Protein AF-A0A182F4M5-F1 (afdb_monomer_lite)

Secondary structure (DSSP, 8-state):
----------S----------------TTS-STT-HHHHHHHHHHHHHHHHHHHHHHHHH--HHHHHHHHHHHHHHHHHHHHHHHHHHHHHHHHHHHHHHHHHHHHHHHTTSTHHHHHHHHHHT-

Organism: Anopheles albimanus (NCBI:txid7167)

Structure (mmCIF, N/CA/C/O backbone):
data_AF-A0A182F4M5-F1
#
_entry.id   AF-A0A182F4M5-F1
#
loop_
_atom_site.group_PDB
_atom_site.id
_atom_site.type_symbol
_atom_site.label_atom_id
_atom_site.label_alt_id
_atom_site.label_comp_id
_atom_site.label_asym_id
_atom_site.label_entity_id
_atom_site.label_seq_id
_atom_site.pdbx_PDB_ins_code
_atom_site.Cartn_x
_atom_site.Cartn_y
_atom_site.Cartn_z
_atom_site.occupancy
_atom_site.B_iso_or_equiv
_atom_site.auth_seq_id
_atom_site.auth_comp_id
_atom_site.auth_asym_id
_atom_site.auth_atom_id
_atom_site.pdbx_PDB_model_num
ATOM 1 N N . MET A 1 1 ? -2.726 23.744 -29.928 1.00 33.44 1 MET A N 1
ATOM 2 C CA . MET A 1 1 ? -4.148 23.968 -29.596 1.00 33.44 1 MET A CA 1
ATOM 3 C C . MET A 1 1 ? -4.863 22.683 -30.015 1.00 33.44 1 MET A C 1
ATOM 5 O O . MET A 1 1 ? -4.826 22.396 -31.201 1.00 33.44 1 MET A O 1
ATOM 9 N N . ALA A 1 2 ? -5.072 21.703 -29.118 1.00 39.59 2 ALA A N 1
ATOM 10 C CA . ALA A 1 2 ? -6.192 21.607 -28.151 1.00 39.59 2 ALA A CA 1
ATOM 11 C C . ALA A 1 2 ? -7.531 21.522 -28.927 1.00 39.59 2 ALA A C 1
ATOM 13 O O . ALA A 1 2 ? -7.767 22.411 -29.731 1.00 39.59 2 ALA A O 1
ATOM 14 N N . GLU A 1 3 ? -8.398 20.503 -28.879 1.00 42.09 3 GLU A N 1
ATOM 15 C CA . GLU A 1 3 ? -8.759 19.429 -27.933 1.00 42.09 3 GLU A CA 1
ATOM 16 C C . GLU A 1 3 ? -9.467 18.293 -28.715 1.00 42.09 3 GLU A C 1
ATOM 18 O O . GLU A 1 3 ? -10.112 18.582 -29.718 1.00 42.09 3 GLU A O 1
ATOM 23 N N . ASN A 1 4 ? -9.438 17.035 -28.248 1.00 33.22 4 ASN A N 1
ATOM 24 C CA . ASN A 1 4 ? -10.680 16.338 -27.867 1.00 33.22 4 ASN A CA 1
ATOM 25 C C . ASN A 1 4 ? -10.383 15.056 -27.072 1.00 33.22 4 ASN A C 1
ATOM 27 O O . ASN A 1 4 ? -9.525 14.235 -27.395 1.00 33.22 4 ASN A O 1
ATOM 31 N N . GLN A 1 5 ? -11.134 14.927 -26.001 1.00 43.47 5 GLN A N 1
ATOM 32 C CA . GLN A 1 5 ? -10.996 14.073 -24.850 1.00 43.47 5 GLN A CA 1
ATOM 33 C C . GLN A 1 5 ? -12.041 12.966 -24.996 1.00 43.47 5 GLN A C 1
ATOM 35 O O . GLN A 1 5 ? -13.188 13.187 -24.636 1.00 43.47 5 GLN A O 1
ATOM 40 N N . SER A 1 6 ? -11.702 11.808 -25.586 1.00 37.28 6 SER A N 1
ATOM 41 C CA . SER A 1 6 ? -12.656 10.672 -25.676 1.00 37.28 6 SER A CA 1
ATOM 42 C C . SER A 1 6 ? -12.103 9.274 -26.014 1.00 37.28 6 SER A C 1
ATOM 44 O O . SER A 1 6 ? -12.896 8.355 -26.165 1.00 37.28 6 SER A O 1
ATOM 46 N N . ALA A 1 7 ? -10.788 9.028 -26.090 1.00 34.75 7 ALA A N 1
ATOM 47 C C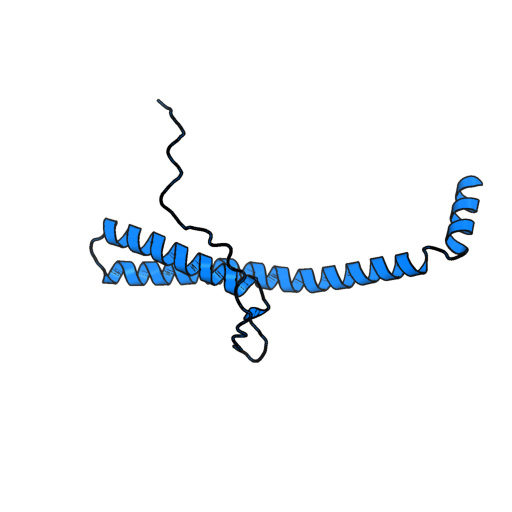A . ALA A 1 7 ? -10.275 7.691 -26.466 1.00 34.75 7 ALA A CA 1
ATOM 48 C C . ALA A 1 7 ? -9.437 6.981 -25.384 1.00 34.75 7 ALA A C 1
ATOM 50 O O . ALA A 1 7 ? -8.747 6.004 -25.665 1.00 34.75 7 ALA A O 1
ATOM 51 N N . THR A 1 8 ? -9.523 7.425 -24.129 1.00 36.06 8 THR A N 1
ATOM 52 C CA . THR A 1 8 ? -8.914 6.750 -22.968 1.00 36.06 8 THR A CA 1
ATOM 53 C C . THR A 1 8 ? -9.880 5.712 -22.388 1.00 36.06 8 THR A C 1
ATOM 55 O O . THR A 1 8 ? -10.255 5.812 -21.229 1.00 36.06 8 THR A O 1
ATOM 58 N N . ASN A 1 9 ? -10.346 4.746 -23.189 1.00 41.38 9 ASN A N 1
ATOM 59 C CA . ASN A 1 9 ? -10.872 3.463 -22.693 1.00 41.38 9 ASN A CA 1
ATOM 60 C C . ASN A 1 9 ? -11.201 2.506 -23.854 1.00 41.38 9 ASN A C 1
ATOM 62 O O . ASN A 1 9 ? -12.194 2.714 -24.545 1.00 41.38 9 ASN A O 1
ATOM 66 N N . ARG A 1 10 ? -10.388 1.458 -24.044 1.00 39.31 10 ARG A N 1
ATOM 67 C CA . ARG A 1 10 ? -10.811 0.051 -24.228 1.00 39.31 10 ARG A CA 1
ATOM 68 C C . ARG A 1 10 ? -9.744 -0.763 -24.956 1.00 39.31 10 ARG A C 1
ATOM 70 O O . ARG A 1 10 ? -9.643 -0.711 -26.174 1.00 39.31 10 ARG A O 1
ATOM 77 N N . GLN A 1 11 ? -9.028 -1.555 -24.166 1.00 40.50 11 GLN A N 1
ATOM 78 C CA . GLN A 1 11 ? -8.596 -2.942 -24.402 1.00 40.50 11 GLN A CA 1
ATOM 79 C C . GLN A 1 11 ? -7.586 -3.235 -23.279 1.00 40.50 11 GLN A C 1
ATOM 81 O O . GLN A 1 11 ? -6.453 -2.783 -23.341 1.00 40.50 11 GLN A O 1
ATOM 86 N N . GLY A 1 12 ? -7.900 -3.887 -22.166 1.00 37.00 12 GLY A N 1
ATOM 87 C CA . GLY A 1 12 ? -9.091 -4.598 -21.722 1.00 37.00 12 GLY A CA 1
ATOM 88 C C . GLY A 1 12 ? -8.613 -5.576 -20.645 1.00 37.00 12 GLY A C 1
ATOM 89 O O . GLY A 1 12 ? -7.870 -6.497 -20.961 1.00 37.00 12 GLY A O 1
ATOM 90 N N . PHE A 1 13 ? -8.983 -5.349 -19.384 1.00 43.97 13 PHE A N 1
ATOM 91 C CA . PHE A 1 13 ? -8.969 -6.389 -18.356 1.00 43.97 13 PHE A CA 1
ATOM 92 C C . PHE A 1 13 ? -10.422 -6.570 -17.932 1.00 43.97 13 PHE A C 1
ATOM 94 O O . PHE A 1 13 ? -11.016 -5.688 -17.314 1.00 43.97 13 PHE A O 1
ATOM 101 N N . GLU A 1 14 ? -11.006 -7.664 -18.400 1.00 31.98 14 GLU A N 1
ATOM 102 C CA . GLU A 1 14 ? -12.344 -8.116 -18.053 1.00 31.98 14 GLU A CA 1
ATOM 103 C C . GLU A 1 14 ? -12.370 -8.429 -16.550 1.00 31.98 14 GLU A C 1
ATOM 105 O O . GLU A 1 14 ? -11.557 -9.209 -16.055 1.00 31.98 14 GLU A O 1
ATOM 110 N N . VAL A 1 15 ? -13.247 -7.754 -15.803 1.00 39.94 15 VAL A N 1
ATOM 111 C CA . VAL A 1 15 ? -13.503 -8.064 -14.392 1.00 39.94 15 VAL A CA 1
ATOM 112 C C . VAL A 1 15 ? -14.582 -9.138 -14.376 1.00 39.94 15 VAL A C 1
ATOM 114 O O . VAL A 1 15 ? -15.772 -8.834 -14.383 1.00 39.94 15 VAL A O 1
ATOM 117 N N . ASP A 1 16 ? -14.141 -10.389 -14.411 1.00 28.30 16 ASP A N 1
ATOM 118 C CA . ASP A 1 16 ? -14.981 -11.554 -14.159 1.00 28.30 16 ASP A CA 1
ATOM 119 C C . ASP A 1 16 ? -15.341 -11.599 -12.661 1.00 28.30 16 ASP A C 1
ATOM 121 O O . ASP A 1 16 ? -14.464 -11.641 -11.791 1.00 28.30 16 ASP A O 1
ATOM 125 N N . ILE A 1 17 ? -16.639 -11.502 -12.357 1.00 38.94 17 ILE A N 1
ATOM 126 C CA . ILE A 1 17 ? -17.203 -11.639 -11.006 1.00 38.94 17 ILE A CA 1
ATOM 127 C C . ILE A 1 17 ? -17.533 -13.124 -10.812 1.00 38.94 17 ILE A C 1
ATOM 129 O O . ILE A 1 17 ? -18.695 -13.518 -10.776 1.00 38.94 17 ILE A O 1
ATOM 133 N N . ASP A 1 18 ? -16.496 -13.951 -10.704 1.00 33.59 18 ASP A N 1
ATOM 134 C CA . ASP A 1 18 ? -16.601 -15.287 -10.118 1.00 33.59 18 ASP A CA 1
ATOM 135 C C . ASP A 1 18 ? -16.198 -15.181 -8.634 1.00 33.59 18 ASP A C 1
ATOM 137 O O . ASP A 1 18 ? -15.119 -14.649 -8.330 1.00 33.59 18 ASP A O 1
ATOM 141 N N . PRO A 1 19 ? -17.054 -15.587 -7.672 1.00 41.59 19 PRO A N 1
ATOM 142 C CA . PRO A 1 19 ? -16.680 -15.608 -6.266 1.00 41.59 19 PRO A CA 1
ATOM 143 C C . PRO A 1 19 ? -15.542 -16.629 -6.100 1.00 41.59 19 PRO A C 1
ATOM 145 O O . PRO A 1 19 ? -15.756 -17.827 -6.266 1.00 41.59 19 PRO A O 1
ATOM 148 N N . PRO A 1 20 ? -14.315 -16.188 -5.784 1.00 55.91 20 PRO A N 1
ATOM 149 C CA . PRO A 1 20 ? -13.157 -17.061 -5.801 1.00 55.91 20 PRO A CA 1
ATOM 150 C C . PRO A 1 20 ? -13.280 -18.076 -4.654 1.00 55.91 20 PRO A C 1
ATOM 152 O O . PRO A 1 20 ? -13.473 -17.665 -3.508 1.00 55.91 20 PRO A O 1
ATOM 155 N N . PRO A 1 21 ? -13.148 -19.384 -4.925 1.00 46.62 21 PRO A N 1
ATOM 156 C CA . PRO A 1 21 ? -13.213 -20.417 -3.903 1.00 46.62 21 PRO A CA 1
ATOM 157 C C . PRO A 1 21 ? -12.066 -20.252 -2.902 1.00 46.62 21 PRO A C 1
ATOM 159 O O . PRO A 1 21 ? -10.909 -20.071 -3.295 1.00 46.62 21 PRO A O 1
ATOM 162 N N . ASP A 1 22 ? -12.391 -20.353 -1.612 1.00 51.25 22 ASP A N 1
ATOM 163 C CA . ASP A 1 22 ? -11.464 -20.290 -0.481 1.00 51.25 22 ASP A CA 1
ATOM 164 C C . ASP A 1 22 ? -10.399 -21.397 -0.574 1.00 51.25 22 ASP A C 1
ATOM 166 O O . ASP A 1 22 ? -10.541 -22.509 -0.064 1.00 51.25 22 ASP A O 1
ATOM 170 N N . ARG A 1 23 ? -9.301 -21.105 -1.271 1.00 50.28 23 ARG A N 1
ATOM 171 C CA . ARG A 1 23 ? -8.089 -21.926 -1.285 1.00 50.28 23 ARG A CA 1
ATOM 172 C C . ARG A 1 23 ? -7.086 -21.261 -0.348 1.00 50.28 23 ARG A C 1
ATOM 174 O O . ARG A 1 23 ? -6.371 -20.333 -0.728 1.00 50.28 23 ARG A O 1
ATOM 181 N N . SER A 1 24 ? -7.071 -21.726 0.895 1.00 46.12 24 SER A N 1
ATOM 182 C CA . SER A 1 24 ? -6.113 -21.344 1.930 1.00 46.12 24 SER A CA 1
ATOM 183 C C . SER A 1 24 ? -4.691 -21.734 1.515 1.00 46.12 24 SER A C 1
ATOM 185 O O . SER A 1 24 ? -4.253 -22.876 1.645 1.00 46.12 24 SER A O 1
ATOM 187 N N . PHE A 1 25 ? -3.939 -20.770 0.986 1.00 51.56 25 PHE A N 1
ATOM 188 C CA . PHE A 1 25 ? -2.496 -20.908 0.825 1.00 51.56 25 PHE A CA 1
ATOM 189 C C . PHE A 1 25 ? -1.820 -20.589 2.163 1.00 51.56 25 PHE A C 1
ATOM 191 O O . PHE A 1 25 ? -1.606 -19.428 2.523 1.00 51.56 25 PHE A O 1
ATOM 198 N N . MET A 1 26 ? -1.487 -21.646 2.906 1.00 44.34 26 MET A N 1
ATOM 199 C CA . MET A 1 26 ? -0.712 -21.571 4.143 1.00 44.34 26 MET A CA 1
ATOM 200 C C . MET A 1 26 ? 0.750 -21.238 3.820 1.00 44.34 26 MET A C 1
ATOM 202 O O . MET A 1 26 ? 1.576 -22.122 3.611 1.00 44.34 26 MET A O 1
ATOM 206 N N . LEU A 1 27 ? 1.087 -19.952 3.786 1.00 51.00 27 LEU A N 1
ATOM 207 C CA . LEU A 1 27 ? 2.470 -19.483 3.739 1.00 51.00 27 LEU A CA 1
ATOM 208 C C . LEU A 1 27 ? 2.758 -18.768 5.065 1.00 51.00 27 LEU A C 1
ATOM 210 O O . LEU A 1 27 ? 2.023 -17.869 5.444 1.00 51.00 27 LEU A O 1
ATOM 214 N N . PHE A 1 28 ? 3.792 -19.186 5.800 1.00 51.19 28 PHE A N 1
ATOM 215 C CA . PHE A 1 28 ? 4.161 -18.644 7.125 1.00 51.19 28 PHE A CA 1
ATOM 216 C C . PHE A 1 28 ? 3.212 -18.931 8.307 1.00 51.19 28 PHE A C 1
ATOM 218 O O . PHE A 1 28 ? 3.085 -18.100 9.206 1.00 51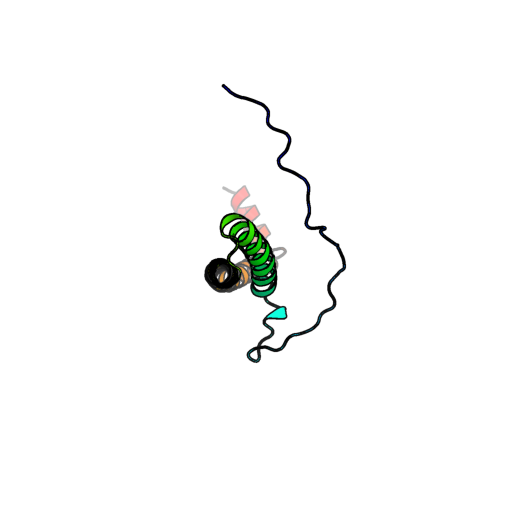.19 28 PHE A O 1
ATOM 225 N N . GLY A 1 29 ? 2.562 -20.102 8.365 1.00 56.12 29 GLY A N 1
ATOM 226 C CA . GLY A 1 29 ? 1.837 -20.552 9.575 1.00 56.12 29 GLY A CA 1
ATOM 227 C C . GLY A 1 29 ? 0.698 -19.629 10.047 1.00 56.12 29 GLY A C 1
ATOM 228 O O . GLY A 1 29 ? 0.168 -19.794 11.142 1.00 56.12 29 GLY A O 1
ATOM 229 N N . ARG A 1 30 ? 0.328 -18.644 9.227 1.00 55.72 30 ARG A N 1
ATOM 230 C CA . ARG A 1 30 ? -0.756 -17.685 9.404 1.00 55.72 30 ARG A CA 1
ATOM 231 C C . ARG A 1 30 ? -1.268 -17.405 8.000 1.00 55.72 30 ARG A C 1
ATOM 233 O O . ARG A 1 30 ? -0.481 -16.978 7.163 1.00 55.72 30 ARG A O 1
ATOM 240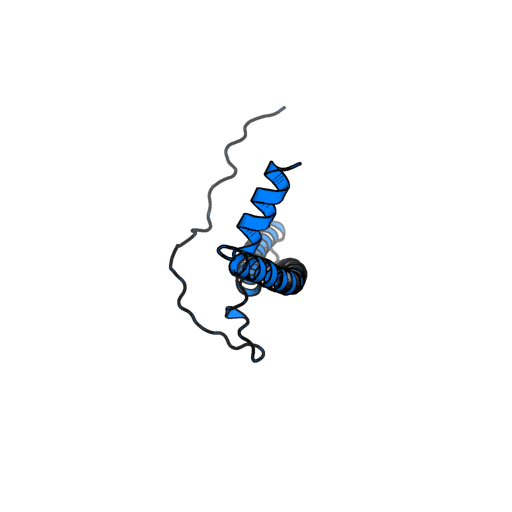 N N . ASP A 1 31 ? -2.540 -17.690 7.739 1.00 53.44 31 ASP A N 1
ATOM 241 C CA . ASP A 1 31 ? -3.146 -17.498 6.420 1.00 53.44 31 ASP A CA 1
ATOM 242 C C . ASP A 1 31 ? -2.866 -16.084 5.900 1.00 53.44 31 ASP A C 1
ATOM 244 O O . ASP A 1 31 ? -3.404 -15.099 6.398 1.00 53.44 31 ASP A O 1
ATOM 248 N N . VAL A 1 32 ? -2.012 -15.973 4.884 1.00 56.53 32 VAL A N 1
ATOM 249 C CA . VAL A 1 32 ? -1.813 -14.712 4.153 1.00 56.53 32 VAL A CA 1
ATOM 250 C C . VAL A 1 32 ? -2.962 -14.502 3.158 1.00 56.53 32 VAL A C 1
ATOM 252 O O . VAL A 1 32 ? -3.182 -13.390 2.687 1.00 56.53 32 VAL A O 1
ATOM 255 N N . SER A 1 33 ? -3.737 -15.561 2.899 1.00 54.38 33 SER A N 1
ATOM 256 C CA . SER A 1 33 ? -4.969 -15.566 2.108 1.00 54.38 33 SER A CA 1
ATOM 257 C C . SER A 1 33 ? -6.120 -14.793 2.775 1.00 54.38 33 SER A C 1
ATOM 259 O O . SER A 1 33 ? -6.885 -14.134 2.077 1.00 54.38 33 SER A O 1
ATOM 261 N N . THR A 1 34 ? -6.201 -14.776 4.114 1.00 58.72 34 THR A N 1
ATOM 262 C CA . THR A 1 34 ? -7.199 -13.981 4.866 1.00 58.72 34 THR A CA 1
ATOM 263 C C . THR A 1 34 ? -6.850 -12.493 4.940 1.00 58.72 34 THR A C 1
ATOM 265 O O . THR A 1 34 ? -7.652 -11.687 5.410 1.00 58.72 34 THR A O 1
ATOM 268 N N . ILE A 1 35 ? -5.664 -12.097 4.470 1.00 65.56 35 ILE A N 1
ATOM 269 C CA . ILE A 1 35 ? -5.210 -10.707 4.429 1.00 65.56 35 ILE A CA 1
ATOM 270 C C . ILE A 1 35 ? -5.455 -10.158 3.012 1.00 65.56 35 ILE A C 1
ATOM 272 O O . ILE A 1 35 ? -4.623 -10.381 2.129 1.00 65.56 35 ILE A O 1
ATOM 276 N N . PRO A 1 36 ? -6.556 -9.406 2.762 1.00 67.81 36 PRO A N 1
ATOM 277 C CA . PRO A 1 36 ? -6.905 -8.881 1.431 1.00 67.81 36 PRO A CA 1
ATOM 278 C C . PRO A 1 36 ? -5.784 -8.098 0.727 1.00 67.81 36 PRO A C 1
ATOM 280 O O . PRO A 1 36 ? -5.762 -7.997 -0.498 1.00 67.81 36 PRO A O 1
ATOM 283 N N . CYS A 1 37 ? -4.806 -7.580 1.472 1.00 73.81 37 CYS A N 1
ATOM 284 C CA . CYS A 1 37 ? -3.709 -6.812 0.898 1.00 73.81 37 CYS A CA 1
ATOM 285 C C . CYS A 1 37 ? -2.672 -7.615 0.126 1.00 73.81 37 CYS A C 1
ATOM 287 O O . CYS A 1 37 ? -2.107 -7.065 -0.815 1.00 73.81 37 CYS A O 1
ATOM 289 N N . PHE A 1 38 ? -2.412 -8.881 0.459 1.00 78.81 38 PHE A N 1
ATOM 290 C CA . PHE A 1 38 ? -1.451 -9.666 -0.324 1.00 78.81 38 PHE A CA 1
ATOM 291 C C . PHE A 1 38 ? -2.004 -9.953 -1.721 1.00 78.81 38 PHE A C 1
ATOM 293 O O . PHE A 1 38 ? -1.337 -9.727 -2.729 1.00 78.81 38 PHE A O 1
ATOM 300 N N . ARG A 1 39 ? -3.272 -10.374 -1.766 1.00 79.94 39 ARG A N 1
ATOM 301 C CA . ARG A 1 39 ? -3.965 -10.755 -2.994 1.00 79.94 39 ARG A CA 1
ATOM 302 C C . ARG A 1 39 ? -4.096 -9.585 -3.964 1.00 79.94 39 ARG A C 1
ATOM 304 O O . ARG A 1 39 ? -3.722 -9.717 -5.126 1.00 79.94 39 ARG A O 1
ATOM 311 N N . ASN A 1 40 ? -4.555 -8.434 -3.477 1.00 81.88 40 ASN A N 1
ATOM 312 C CA . ASN A 1 40 ? -4.705 -7.251 -4.319 1.00 81.88 40 ASN A CA 1
ATOM 313 C C . ASN A 1 40 ? -3.341 -6.748 -4.813 1.00 81.88 40 ASN A C 1
ATOM 315 O O . ASN A 1 40 ? -3.186 -6.508 -6.006 1.00 81.88 40 ASN A O 1
ATOM 319 N N . SER A 1 41 ? -2.326 -6.677 -3.940 1.00 81.62 41 SER A N 1
ATOM 320 C CA . SER A 1 41 ? -0.973 -6.245 -4.338 1.00 81.62 41 SER A CA 1
ATOM 321 C C . SER A 1 41 ? -0.370 -7.136 -5.418 1.00 81.62 41 SER A C 1
ATOM 323 O O . SER A 1 41 ? 0.257 -6.632 -6.342 1.00 81.62 41 SER A O 1
ATOM 325 N N . PHE A 1 42 ? -0.558 -8.453 -5.313 1.00 84.88 42 PHE A N 1
ATOM 326 C CA . PHE A 1 42 ? -0.006 -9.415 -6.260 1.00 84.88 42 PHE A CA 1
ATOM 327 C C . PHE A 1 42 ? -0.708 -9.349 -7.622 1.00 84.88 42 PHE A C 1
ATOM 329 O O . PHE A 1 42 ? -0.040 -9.347 -8.654 1.00 84.88 42 PHE A O 1
ATOM 336 N N . LEU A 1 43 ? -2.040 -9.213 -7.639 1.00 87.06 43 LEU A N 1
ATOM 337 C CA . LEU A 1 43 ? -2.818 -9.037 -8.873 1.00 87.06 43 LEU A CA 1
ATOM 338 C C . LEU A 1 43 ? -2.459 -7.728 -9.592 1.00 87.06 43 LEU A C 1
ATOM 340 O O . LEU A 1 43 ? -2.209 -7.726 -10.802 1.00 87.06 43 LEU A O 1
ATOM 344 N N . TYR A 1 44 ? -2.357 -6.622 -8.848 1.00 87.19 44 TYR A N 1
ATOM 345 C CA . TYR A 1 44 ? -1.872 -5.354 -9.397 1.00 87.19 44 TYR A CA 1
ATOM 346 C C . TYR A 1 44 ? -0.410 -5.456 -9.834 1.00 87.19 44 TYR A C 1
ATOM 348 O O . TYR A 1 44 ? -0.054 -4.962 -10.896 1.00 87.19 44 TYR A O 1
ATOM 356 N N . GLY A 1 45 ? 0.429 -6.162 -9.079 1.00 89.69 45 GLY A N 1
ATOM 357 C CA . GLY A 1 45 ? 1.818 -6.421 -9.438 1.00 89.69 45 GLY A CA 1
ATOM 358 C C . GLY A 1 45 ? 1.950 -7.131 -10.783 1.00 89.69 45 GLY A C 1
ATOM 359 O O . GLY A 1 45 ? 2.695 -6.658 -11.639 1.00 89.69 45 GLY A O 1
ATOM 360 N N . ILE A 1 46 ? 1.234 -8.243 -10.996 1.00 89.38 46 ILE A N 1
ATOM 361 C CA . ILE A 1 46 ? 1.306 -9.018 -12.247 1.00 89.38 46 ILE A CA 1
ATOM 362 C C . ILE A 1 46 ? 0.778 -8.195 -13.422 1.00 89.38 46 ILE A C 1
ATOM 364 O O . ILE A 1 46 ? 1.445 -8.111 -14.451 1.00 89.38 46 ILE A O 1
ATOM 368 N N . SER A 1 47 ? -0.390 -7.567 -13.275 1.00 92.75 47 SER A N 1
ATOM 369 C CA . SER A 1 47 ? -0.984 -6.751 -14.344 1.00 92.75 47 SER A CA 1
ATOM 370 C C . SER A 1 47 ? -0.082 -5.577 -14.737 1.00 92.75 47 SER A C 1
ATOM 372 O O . SER A 1 47 ? 0.144 -5.346 -15.926 1.00 92.75 47 SER A O 1
ATOM 374 N N . PHE A 1 48 ? 0.519 -4.894 -13.759 1.00 90.69 48 PHE A N 1
ATOM 375 C CA . PHE A 1 48 ? 1.470 -3.811 -14.008 1.00 90.69 48 PHE A CA 1
ATOM 376 C C . PHE A 1 48 ? 2.788 -4.324 -14.603 1.00 90.69 48 PHE A C 1
ATOM 378 O O . PHE A 1 48 ? 3.309 -3.728 -15.541 1.00 90.69 48 PHE A O 1
ATOM 385 N N . GLY A 1 49 ? 3.307 -5.451 -14.107 1.00 89.06 49 GLY A N 1
ATOM 386 C CA . GLY A 1 49 ? 4.536 -6.074 -14.603 1.00 89.06 49 GLY A CA 1
ATOM 387 C C . GLY A 1 49 ? 4.414 -6.541 -16.054 1.00 89.06 49 GLY A C 1
ATOM 388 O O . GLY A 1 49 ? 5.319 -6.298 -16.853 1.00 89.06 49 GLY A O 1
ATOM 389 N N . ILE A 1 50 ? 3.275 -7.138 -16.424 1.00 90.69 50 ILE A N 1
ATOM 390 C CA . ILE A 1 50 ? 2.963 -7.498 -17.813 1.00 90.69 50 ILE A CA 1
ATOM 391 C C . ILE A 1 50 ? 2.799 -6.225 -18.650 1.00 90.69 50 ILE A C 1
ATOM 393 O O . ILE A 1 50 ? 3.472 -6.087 -19.668 1.00 90.69 50 ILE A O 1
ATOM 397 N N . GLY A 1 51 ? 1.984 -5.259 -18.212 1.00 92.88 51 GLY A N 1
ATOM 398 C CA . GLY A 1 51 ? 1.760 -4.013 -18.952 1.00 92.88 51 GLY A CA 1
ATOM 399 C C . GLY A 1 51 ? 3.054 -3.248 -19.250 1.00 92.88 51 GLY A C 1
ATOM 400 O O . GLY A 1 51 ? 3.340 -2.928 -20.406 1.00 92.88 51 GLY A O 1
ATOM 401 N N . VAL A 1 52 ? 3.884 -3.007 -18.230 1.00 88.81 52 VAL A N 1
ATOM 402 C CA . VAL A 1 52 ? 5.160 -2.291 -18.390 1.00 88.81 52 VAL A CA 1
ATOM 403 C C . VAL A 1 52 ? 6.201 -3.145 -19.116 1.00 88.81 52 VAL A C 1
ATOM 405 O O . VAL A 1 52 ? 6.940 -2.616 -19.946 1.00 88.81 52 VAL A O 1
ATOM 408 N N . GLY A 1 53 ? 6.244 -4.457 -18.870 1.00 87.25 53 GLY A N 1
ATOM 409 C CA . GLY A 1 53 ? 7.140 -5.385 -19.564 1.00 87.25 53 GLY A CA 1
ATOM 410 C C . GLY A 1 53 ? 6.895 -5.421 -21.076 1.00 87.25 53 GLY A C 1
ATOM 411 O O . GLY A 1 53 ? 7.845 -5.283 -21.853 1.00 87.25 53 GLY A O 1
ATOM 412 N N . PHE A 1 54 ? 5.631 -5.510 -21.501 1.00 88.88 54 PHE A N 1
ATOM 413 C CA . PHE A 1 54 ? 5.242 -5.452 -22.916 1.00 88.88 54 PHE A CA 1
ATOM 414 C C . PHE A 1 54 ? 5.561 -4.092 -23.544 1.00 88.88 54 PHE A C 1
ATOM 416 O O . PHE A 1 54 ? 6.109 -4.029 -24.646 1.00 88.88 54 PHE A O 1
ATOM 423 N N . LEU A 1 55 ? 5.289 -2.998 -22.831 1.00 87.25 55 LEU A N 1
ATOM 424 C CA . LEU A 1 55 ? 5.576 -1.647 -23.318 1.00 87.25 55 LEU A CA 1
ATOM 425 C C . LEU A 1 55 ? 7.091 -1.415 -23.476 1.00 87.25 55 LEU A C 1
ATOM 427 O O . LEU A 1 55 ? 7.538 -0.848 -24.476 1.00 87.25 55 LEU A O 1
ATOM 431 N N . ALA A 1 56 ? 7.895 -1.922 -22.538 1.00 81.50 56 ALA A N 1
ATOM 432 C CA . ALA A 1 56 ? 9.352 -1.907 -22.625 1.00 81.50 56 ALA A CA 1
ATOM 433 C C . ALA A 1 56 ? 9.868 -2.781 -23.778 1.00 81.50 56 ALA A C 1
ATOM 435 O O . ALA A 1 56 ? 10.768 -2.353 -24.502 1.00 81.50 56 ALA A O 1
ATOM 436 N N . PHE A 1 57 ? 9.280 -3.964 -23.991 1.00 82.31 57 PHE A N 1
ATOM 437 C CA . PHE A 1 57 ? 9.640 -4.869 -25.086 1.00 82.31 57 PHE A CA 1
ATOM 438 C C . PHE A 1 57 ? 9.438 -4.215 -26.458 1.00 82.31 57 PHE A C 1
ATOM 440 O O . PHE A 1 57 ? 10.359 -4.229 -27.273 1.00 82.31 57 PHE A O 1
ATOM 447 N N . LEU A 1 58 ? 8.294 -3.554 -26.673 1.00 86.88 58 LEU A N 1
ATOM 448 C CA . LEU A 1 58 ? 7.999 -2.826 -27.914 1.00 86.88 58 LEU A CA 1
ATOM 449 C C . LEU A 1 58 ? 8.958 -1.652 -28.159 1.00 86.88 58 LEU A C 1
ATOM 451 O O . LEU A 1 58 ? 9.299 -1.358 -29.301 1.00 86.88 58 LEU A O 1
ATOM 455 N N . LYS A 1 59 ? 9.410 -0.978 -27.095 1.00 81.94 59 LYS A N 1
ATOM 456 C CA . LYS A 1 59 ? 10.344 0.154 -27.200 1.00 81.94 59 LYS A CA 1
ATOM 457 C C . LYS A 1 59 ? 11.788 -0.269 -27.481 1.00 81.94 59 LYS A C 1
ATOM 459 O O . LYS A 1 59 ? 12.506 0.481 -28.133 1.00 81.94 59 LYS A O 1
ATOM 464 N N . THR A 1 60 ? 12.240 -1.404 -26.944 1.00 78.69 60 THR A N 1
ATOM 465 C CA . THR A 1 60 ? 13.672 -1.765 -26.918 1.00 78.69 60 THR A CA 1
ATOM 466 C C . THR A 1 60 ? 14.036 -2.987 -27.768 1.00 78.69 60 THR A C 1
ATOM 468 O O . THR A 1 60 ? 15.222 -3.222 -27.991 1.00 78.69 60 THR A O 1
ATOM 471 N N . SER A 1 61 ? 13.059 -3.775 -28.239 1.00 80.12 61 SER A N 1
ATOM 472 C CA . SER A 1 61 ? 13.233 -5.034 -28.999 1.00 80.12 61 SER A CA 1
ATOM 473 C C . SER A 1 61 ? 14.190 -6.059 -28.361 1.00 80.12 61 SER A C 1
ATOM 475 O O . SER A 1 61 ? 14.585 -7.035 -28.997 1.00 80.12 61 SER A O 1
ATOM 477 N N . ARG A 1 62 ? 14.581 -5.860 -27.095 1.00 81.94 62 ARG A N 1
ATOM 478 C CA . ARG A 1 62 ? 15.520 -6.699 -26.342 1.00 81.94 62 ARG A CA 1
ATOM 479 C C . ARG A 1 62 ? 14.776 -7.424 -25.215 1.00 81.94 62 ARG A C 1
ATOM 481 O O . ARG A 1 62 ? 14.502 -6.804 -24.184 1.00 81.94 62 ARG A O 1
ATOM 488 N N . PRO A 1 63 ? 14.482 -8.731 -25.361 1.00 79.69 63 PRO A N 1
ATOM 489 C CA . PRO A 1 63 ? 13.695 -9.476 -24.376 1.00 79.69 63 PRO A CA 1
ATOM 490 C C . PRO A 1 63 ? 14.380 -9.571 -23.008 1.00 79.69 63 PRO A C 1
ATOM 492 O O . PRO A 1 63 ? 13.709 -9.470 -21.989 1.00 79.69 63 PRO A O 1
ATOM 495 N N . GLN A 1 64 ? 15.715 -9.674 -22.961 1.00 82.50 64 GLN A N 1
ATOM 496 C CA . GLN A 1 64 ? 16.444 -9.748 -21.687 1.00 82.50 64 GLN A CA 1
ATOM 497 C C . GLN A 1 64 ? 16.260 -8.488 -20.832 1.00 82.50 64 GLN A C 1
ATOM 499 O O . GLN A 1 64 ? 16.046 -8.586 -19.628 1.00 82.50 64 GLN A O 1
ATOM 504 N N . LEU A 1 65 ? 16.284 -7.305 -21.454 1.00 81.12 65 LEU A N 1
ATOM 505 C CA . LEU A 1 65 ? 16.075 -6.046 -20.744 1.00 81.12 65 LEU A CA 1
ATOM 506 C C . LEU A 1 65 ? 14.631 -5.948 -20.223 1.00 81.12 65 LEU A C 1
ATOM 508 O O . LEU A 1 65 ? 14.420 -5.590 -19.069 1.00 81.12 65 LEU A O 1
ATOM 512 N N . SER A 1 66 ? 13.647 -6.322 -21.049 1.00 80.06 66 SER A N 1
ATOM 513 C CA . SER A 1 66 ? 12.224 -6.304 -20.681 1.00 80.06 66 SER A CA 1
ATOM 514 C C . SER A 1 66 ? 11.930 -7.165 -19.444 1.00 80.06 66 SER A C 1
ATOM 516 O O . SER A 1 66 ? 11.247 -6.689 -18.540 1.00 80.06 66 SER A O 1
ATOM 518 N N . THR A 1 67 ? 12.513 -8.364 -19.324 1.00 85.56 67 THR A N 1
ATOM 519 C CA . THR A 1 67 ? 12.307 -9.232 -18.149 1.00 85.56 67 THR A CA 1
ATOM 520 C C . THR A 1 67 ? 12.825 -8.604 -16.857 1.00 85.56 67 THR A C 1
ATOM 522 O O . THR A 1 67 ? 12.137 -8.653 -15.837 1.00 85.56 67 THR A O 1
ATOM 525 N N . HIS A 1 68 ? 14.004 -7.974 -16.882 1.00 89.19 68 HIS A N 1
ATOM 526 C CA . HIS A 1 68 ? 14.547 -7.292 -15.702 1.00 89.19 68 HIS A CA 1
ATOM 527 C C . HIS A 1 68 ? 13.675 -6.105 -15.274 1.00 89.19 68 HIS A C 1
ATOM 529 O O . HIS A 1 68 ? 13.439 -5.911 -14.081 1.00 89.19 68 HIS A O 1
ATOM 535 N N . ILE A 1 69 ? 13.144 -5.346 -16.236 1.00 85.94 69 ILE A N 1
ATOM 536 C CA . ILE A 1 69 ? 12.254 -4.210 -15.966 1.00 85.94 69 ILE A CA 1
ATOM 537 C C . ILE A 1 69 ? 10.880 -4.701 -15.474 1.00 85.94 69 ILE A C 1
ATOM 539 O O . ILE A 1 69 ? 10.319 -4.140 -14.532 1.00 85.94 69 ILE A O 1
ATOM 543 N N . GLY A 1 70 ? 10.352 -5.778 -16.059 1.00 87.19 70 GLY A N 1
ATOM 544 C CA . GLY A 1 70 ? 9.104 -6.421 -15.642 1.00 87.19 70 GLY A CA 1
ATOM 545 C C . GLY A 1 70 ? 9.180 -6.948 -14.208 1.00 87.19 70 GLY A C 1
ATOM 546 O O . GLY A 1 70 ? 8.308 -6.652 -13.395 1.00 87.19 70 GLY A O 1
ATOM 547 N N . PHE A 1 71 ? 10.268 -7.635 -13.846 1.00 89.50 71 PHE A N 1
ATOM 548 C CA . PHE A 1 71 ? 10.505 -8.054 -12.460 1.00 89.50 71 PHE A CA 1
ATOM 549 C C . PHE A 1 71 ? 10.684 -6.865 -11.514 1.00 89.50 71 PHE A C 1
ATOM 551 O O . PHE A 1 71 ? 10.140 -6.875 -10.411 1.00 89.50 71 PHE A O 1
ATOM 558 N N . GLY A 1 72 ? 11.413 -5.829 -11.939 1.00 93.38 72 GLY A N 1
ATOM 559 C CA . GLY A 1 72 ? 11.608 -4.618 -11.143 1.00 93.38 72 GLY A CA 1
ATOM 560 C C . GLY A 1 72 ? 10.291 -3.906 -10.832 1.00 93.38 72 GLY A C 1
ATOM 561 O O . GLY A 1 72 ? 10.036 -3.556 -9.682 1.00 93.38 72 GLY A O 1
ATOM 562 N N . THR A 1 73 ? 9.424 -3.749 -11.832 1.00 90.25 73 THR A N 1
ATOM 563 C CA . THR A 1 73 ? 8.101 -3.121 -11.668 1.00 90.25 73 THR A CA 1
ATOM 564 C C . THR A 1 73 ? 7.144 -3.985 -10.857 1.00 90.25 73 THR A C 1
ATOM 566 O O . THR A 1 73 ? 6.477 -3.467 -9.966 1.00 90.25 73 THR A O 1
ATOM 569 N N . PHE A 1 74 ? 7.134 -5.300 -11.079 1.00 89.44 74 PHE A N 1
ATOM 570 C CA . PHE A 1 74 ? 6.375 -6.245 -10.261 1.00 89.44 74 PHE A CA 1
ATOM 571 C C . PHE A 1 74 ? 6.760 -6.151 -8.773 1.00 89.44 74 PHE A C 1
ATOM 573 O O . PHE A 1 74 ? 5.889 -6.016 -7.907 1.00 89.44 74 PHE A O 1
ATOM 580 N N . MET A 1 75 ? 8.064 -6.173 -8.475 1.00 91.12 75 MET A N 1
ATOM 581 C CA . MET A 1 75 ? 8.576 -6.059 -7.108 1.00 91.12 75 MET A CA 1
ATOM 582 C C . MET A 1 75 ? 8.239 -4.693 -6.507 1.00 91.12 75 MET A C 1
ATOM 584 O O . MET A 1 75 ? 7.711 -4.633 -5.399 1.00 91.12 75 MET A O 1
ATOM 588 N N . ALA A 1 76 ? 8.474 -3.602 -7.239 1.00 90.94 76 ALA A N 1
ATOM 589 C CA . ALA A 1 76 ? 8.192 -2.249 -6.764 1.00 90.94 76 ALA A CA 1
ATOM 590 C C . ALA A 1 76 ? 6.706 -2.042 -6.434 1.00 90.94 76 ALA A C 1
ATOM 592 O O . ALA A 1 76 ? 6.393 -1.521 -5.365 1.00 90.94 76 ALA A O 1
ATOM 593 N N . THR A 1 77 ? 5.793 -2.498 -7.295 1.00 88.25 77 THR A N 1
ATOM 594 C CA . THR A 1 77 ? 4.343 -2.418 -7.053 1.00 88.25 77 THR A CA 1
ATOM 595 C C . THR A 1 77 ? 3.934 -3.267 -5.852 1.00 88.25 77 THR A C 1
ATOM 597 O O . THR A 1 77 ? 3.195 -2.799 -4.985 1.00 88.25 77 THR A O 1
ATOM 600 N N . THR A 1 78 ? 4.460 -4.491 -5.754 1.00 85.75 78 THR A N 1
ATOM 601 C CA . THR A 1 78 ? 4.145 -5.405 -4.649 1.00 85.75 78 THR A CA 1
ATOM 602 C C . THR A 1 78 ? 4.610 -4.834 -3.312 1.00 85.75 78 THR A C 1
ATOM 604 O O . THR A 1 78 ? 3.810 -4.712 -2.387 1.00 85.75 78 THR A O 1
ATOM 607 N N . PHE A 1 79 ? 5.876 -4.422 -3.205 1.00 87.50 79 PHE A N 1
ATOM 608 C CA . PHE A 1 79 ? 6.410 -3.820 -1.983 1.00 87.50 79 PHE A CA 1
ATOM 609 C C . PHE A 1 79 ? 5.751 -2.472 -1.676 1.00 87.50 79 PHE A C 1
ATOM 611 O O . PHE A 1 79 ? 5.365 -2.226 -0.532 1.00 87.50 79 PHE A O 1
ATOM 618 N N . GLY A 1 80 ? 5.565 -1.630 -2.692 1.00 89.56 80 GLY A N 1
ATOM 619 C CA . GLY A 1 80 ? 4.950 -0.312 -2.564 1.00 89.56 80 GLY A CA 1
ATOM 620 C C . GLY A 1 80 ? 3.532 -0.362 -2.005 1.00 89.56 80 GLY A C 1
ATOM 621 O O . GLY A 1 80 ? 3.170 0.508 -1.222 1.00 89.56 80 GLY A O 1
ATOM 622 N N . TYR A 1 81 ? 2.751 -1.393 -2.333 1.00 83.31 81 TYR A N 1
ATOM 623 C CA . TYR A 1 81 ? 1.411 -1.585 -1.770 1.00 83.31 81 TYR A CA 1
ATOM 624 C C . TYR A 1 81 ? 1.432 -2.357 -0.437 1.00 83.31 81 TYR A C 1
ATOM 626 O O . TYR A 1 81 ? 0.641 -2.085 0.473 1.00 83.31 81 TYR A O 1
ATOM 634 N N . TRP A 1 82 ? 2.376 -3.289 -0.279 1.00 82.19 82 TRP A N 1
ATOM 635 C CA . TRP A 1 82 ? 2.507 -4.127 0.913 1.00 82.19 82 TRP A CA 1
ATOM 636 C C . TRP A 1 82 ? 2.848 -3.335 2.179 1.00 82.19 82 TRP A C 1
ATOM 638 O O . TRP A 1 82 ? 2.164 -3.482 3.195 1.00 82.19 82 TRP A O 1
ATOM 648 N N . PHE A 1 83 ? 3.882 -2.488 2.137 1.00 84.69 83 PHE A 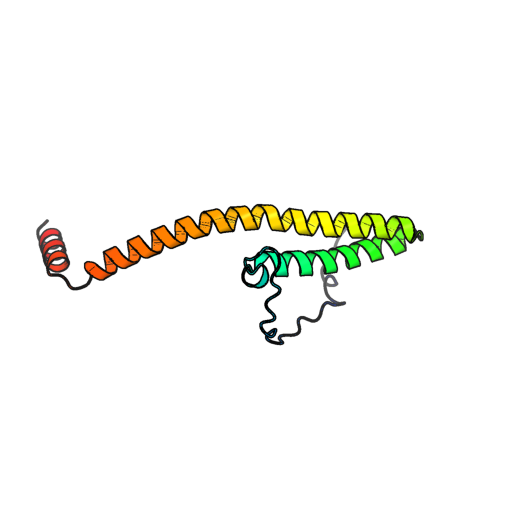N 1
ATOM 649 C CA . PHE A 1 83 ? 4.322 -1.714 3.303 1.00 84.69 83 PHE A CA 1
ATOM 650 C C . PHE A 1 83 ? 3.221 -0.814 3.899 1.00 84.69 83 PHE A C 1
ATOM 652 O O . PHE A 1 83 ? 2.949 -0.947 5.100 1.00 84.69 83 PHE A O 1
ATOM 659 N N . PRO A 1 84 ? 2.541 0.055 3.121 1.00 83.75 84 PRO A N 1
ATOM 660 C CA . PRO A 1 84 ? 1.493 0.914 3.660 1.00 83.75 84 PRO A CA 1
ATOM 661 C C . PRO A 1 84 ? 0.285 0.111 4.134 1.00 83.75 84 PRO A C 1
ATOM 663 O O . PRO A 1 84 ? -0.245 0.414 5.204 1.00 83.75 84 PRO A O 1
ATOM 666 N N . CYS A 1 85 ? -0.121 -0.949 3.423 1.00 83.44 85 CYS A N 1
ATOM 667 C CA . CYS A 1 85 ? -1.225 -1.759 3.918 1.00 83.44 85 CYS A CA 1
ATOM 668 C C . CYS A 1 85 ? -0.869 -2.461 5.232 1.00 83.44 85 CYS A C 1
ATOM 670 O O . CYS A 1 85 ? -1.674 -2.472 6.163 1.00 83.44 85 CYS A O 1
ATOM 672 N N . ARG A 1 86 ? 0.331 -3.033 5.364 1.00 83.81 86 ARG A N 1
ATOM 673 C CA . ARG A 1 86 ? 0.700 -3.739 6.595 1.00 83.81 86 ARG A CA 1
ATOM 674 C C . ARG A 1 86 ? 0.737 -2.800 7.800 1.00 83.81 86 ARG A C 1
ATOM 676 O O . ARG A 1 86 ? 0.361 -3.223 8.901 1.00 83.81 86 ARG A O 1
ATOM 683 N N . TYR A 1 87 ? 1.154 -1.555 7.579 1.00 83.75 87 TYR A N 1
ATOM 684 C CA . TYR A 1 87 ? 1.126 -0.494 8.578 1.00 83.75 87 TYR A CA 1
ATOM 685 C C . TYR A 1 87 ? -0.312 -0.094 8.941 1.00 83.75 87 TYR A C 1
ATOM 687 O O . TYR A 1 87 ? -0.683 -0.131 10.116 1.00 83.75 87 TYR A O 1
ATOM 695 N N . ALA A 1 88 ? -1.148 0.189 7.937 1.00 82.06 88 ALA A N 1
ATOM 696 C CA . ALA A 1 88 ? -2.554 0.535 8.127 1.00 82.06 88 ALA A CA 1
ATOM 697 C C . ALA A 1 88 ? -3.329 -0.584 8.829 1.00 82.06 88 ALA A C 1
ATOM 699 O O . ALA A 1 88 ? -4.057 -0.314 9.774 1.00 82.06 88 ALA A O 1
ATOM 700 N N . TRP A 1 89 ? -3.103 -1.844 8.457 1.00 81.94 89 TRP A N 1
ATOM 701 C CA . TRP A 1 89 ? -3.692 -3.005 9.118 1.00 81.94 89 TRP A CA 1
ATOM 702 C C . TRP A 1 89 ? -3.366 -3.016 10.608 1.00 81.94 89 TRP A C 1
ATOM 704 O O . TRP A 1 89 ? -4.244 -3.232 11.446 1.00 81.94 89 TRP A O 1
ATOM 714 N N . SER A 1 90 ? -2.087 -2.816 10.944 1.00 82.12 90 SER A N 1
ATOM 715 C CA . SER A 1 90 ? -1.649 -2.811 12.337 1.00 82.12 90 SER A CA 1
ATOM 716 C C . SER A 1 90 ? -2.385 -1.737 13.127 1.00 82.12 90 SER A C 1
ATOM 718 O O . SER A 1 90 ? -2.867 -2.024 14.216 1.00 82.12 90 SER A O 1
ATOM 720 N N . LYS A 1 91 ? -2.518 -0.536 12.554 1.00 83.44 91 LYS A N 1
ATOM 721 C CA . LYS A 1 91 ? -3.230 0.585 13.170 1.00 83.44 91 LYS A CA 1
ATOM 722 C C . LYS A 1 91 ? -4.738 0.330 13.278 1.00 83.44 91 LYS A C 1
ATOM 724 O O . LYS A 1 91 ? -5.296 0.443 14.362 1.00 83.44 91 LYS A O 1
ATOM 729 N N . GLN A 1 92 ? -5.375 -0.125 12.202 1.00 81.44 92 GLN A N 1
ATOM 730 C CA . GLN A 1 92 ? -6.813 -0.386 12.173 1.00 81.44 92 GLN A CA 1
ATOM 731 C C . GLN A 1 92 ? -7.242 -1.474 13.153 1.00 81.44 92 GLN A C 1
ATOM 733 O O . GLN A 1 92 ? -8.328 -1.384 13.709 1.00 81.44 92 GLN A O 1
ATOM 738 N N . LYS A 1 93 ? -6.403 -2.477 13.436 1.00 83.56 93 LYS A N 1
ATOM 739 C CA . LYS A 1 93 ? -6.716 -3.450 14.495 1.00 83.56 93 LYS A CA 1
ATOM 740 C C . LYS A 1 93 ? -6.838 -2.802 15.875 1.00 83.56 93 LYS A C 1
ATOM 742 O O . LYS A 1 93 ? -7.695 -3.220 16.648 1.00 83.56 93 LYS A O 1
ATOM 747 N N . PHE A 1 94 ? -6.020 -1.793 16.172 1.00 84.31 94 PHE A N 1
ATOM 748 C CA . PHE A 1 94 ? -6.142 -1.036 17.418 1.00 84.31 94 PHE A CA 1
ATOM 749 C C . PHE A 1 94 ? -7.392 -0.157 17.421 1.00 84.31 94 PHE A C 1
ATOM 751 O O . PHE A 1 94 ? -8.137 -0.181 18.399 1.00 84.31 94 PHE A O 1
ATOM 758 N N . ASP A 1 95 ? -7.663 0.544 16.321 1.00 84.44 95 ASP A N 1
ATOM 759 C CA . ASP A 1 95 ? -8.832 1.422 16.220 1.00 84.44 95 ASP A CA 1
ATOM 760 C C . ASP A 1 95 ? -10.143 0.623 16.307 1.00 84.44 95 ASP A C 1
ATOM 762 O O . ASP A 1 95 ? -11.037 0.987 17.061 1.00 84.44 95 ASP A O 1
ATOM 766 N N . MET A 1 96 ? -10.245 -0.525 15.628 1.00 81.56 96 MET A N 1
ATOM 767 C CA . MET A 1 96 ? -11.427 -1.397 15.694 1.00 81.56 96 MET A CA 1
ATOM 768 C C . MET A 1 96 ? -11.657 -1.955 17.103 1.00 81.56 96 MET A C 1
ATOM 770 O O . MET A 1 96 ? -12.797 -2.019 17.560 1.00 81.56 96 MET A O 1
ATOM 774 N N . ALA A 1 97 ? -10.585 -2.311 17.818 1.00 86.00 97 ALA A N 1
ATOM 775 C CA . ALA A 1 97 ? -10.685 -2.749 19.209 1.00 86.00 97 ALA A CA 1
ATOM 776 C C . ALA A 1 97 ? -11.153 -1.613 20.135 1.00 86.00 97 ALA A C 1
ATOM 778 O O . ALA A 1 97 ? -11.911 -1.856 21.075 1.00 86.00 97 ALA A O 1
ATOM 779 N N . LEU A 1 98 ? -10.729 -0.374 19.871 1.00 88.56 98 LEU A N 1
ATOM 780 C CA . LEU A 1 98 ? -11.193 0.801 20.606 1.00 88.56 98 LEU A CA 1
ATOM 781 C C . LEU A 1 98 ? -12.673 1.098 20.318 1.00 88.56 98 LEU A C 1
ATOM 783 O O . LEU A 1 98 ? -13.448 1.295 21.252 1.00 88.56 98 LEU A O 1
ATOM 787 N N . MET A 1 99 ? -13.078 1.064 19.047 1.00 86.06 99 MET A N 1
ATOM 788 C CA . MET A 1 99 ? -14.463 1.308 18.625 1.00 86.06 99 MET A CA 1
ATOM 789 C C . MET A 1 99 ? -15.430 0.274 19.209 1.00 86.06 99 MET A C 1
ATOM 791 O O . MET A 1 99 ? -16.497 0.638 19.694 1.00 86.06 99 MET A O 1
ATOM 795 N N . GLN A 1 100 ? -15.046 -1.007 19.244 1.00 89.31 100 GLN A N 1
ATOM 796 C CA . GLN A 1 100 ? -15.860 -2.052 19.875 1.00 89.31 100 GLN A CA 1
ATOM 797 C C . GLN A 1 100 ? -16.082 -1.798 21.369 1.00 89.31 100 GLN A C 1
ATOM 799 O O . GLN A 1 100 ? -17.189 -2.007 21.858 1.00 89.31 100 GLN A O 1
ATOM 804 N N . LYS A 1 101 ? -15.069 -1.299 22.089 1.00 88.88 101 LYS A N 1
ATOM 805 C CA . LYS A 1 101 ? -15.226 -0.933 23.505 1.00 88.88 101 LYS A CA 1
ATOM 806 C C . LYS A 1 101 ? -16.171 0.251 23.697 1.00 88.88 101 LYS A C 1
ATOM 808 O O . LYS A 1 101 ? -16.990 0.214 24.609 1.00 88.88 101 LYS A O 1
ATOM 813 N N . ALA A 1 102 ? -16.084 1.268 22.839 1.00 86.50 102 ALA A N 1
ATOM 814 C CA . ALA A 1 102 ? -16.993 2.412 22.888 1.00 86.50 102 ALA A CA 1
ATOM 815 C C . ALA A 1 102 ? -18.453 1.993 22.636 1.00 86.50 102 ALA A C 1
ATOM 817 O O . ALA A 1 102 ? -19.339 2.381 23.395 1.00 86.50 102 ALA A O 1
ATOM 818 N N . LEU A 1 103 ? -18.688 1.137 21.635 1.00 87.69 103 LEU A N 1
ATOM 819 C CA . LEU A 1 103 ? -20.017 0.598 21.332 1.00 87.69 103 LEU A CA 1
ATOM 820 C C . LEU A 1 103 ? -20.567 -0.269 22.471 1.00 87.69 103 LEU A C 1
ATOM 822 O O . LEU A 1 103 ? -21.727 -0.125 22.837 1.00 87.69 103 LEU A O 1
ATOM 826 N N . GLN A 1 104 ? -19.741 -1.130 23.075 1.00 85.94 104 GLN A N 1
ATOM 827 C CA . GLN A 1 104 ? -20.157 -1.938 24.226 1.00 85.94 104 GLN A CA 1
ATOM 828 C C . GLN A 1 104 ? -20.511 -1.082 25.439 1.00 85.94 104 GLN A C 1
ATOM 830 O O . GLN A 1 104 ? -21.461 -1.396 26.147 1.00 85.94 104 GLN A O 1
ATOM 835 N N . GLN A 1 105 ? -19.765 -0.003 25.680 1.00 83.00 105 GLN A N 1
ATOM 836 C CA . GLN A 1 105 ? -20.060 0.886 26.792 1.00 83.00 105 GLN A CA 1
ATOM 837 C C . GLN A 1 105 ? -21.397 1.599 26.580 1.00 83.00 105 GLN A C 1
ATOM 839 O O . GLN A 1 105 ? -22.203 1.621 27.501 1.00 83.00 105 GLN A O 1
ATOM 844 N N . GLN A 1 106 ? -21.674 2.105 25.375 1.00 79.81 106 GLN A N 1
ATOM 845 C CA . GLN A 1 106 ? -22.973 2.712 25.057 1.00 79.81 106 GLN A CA 1
ATOM 846 C C . GLN A 1 106 ? -24.126 1.703 25.153 1.00 79.81 106 GLN A C 1
ATOM 848 O O . GLN A 1 106 ? -25.130 2.008 25.785 1.00 79.81 106 GLN A O 1
ATOM 853 N N . ALA A 1 107 ? -23.943 0.477 24.654 1.00 82.38 107 ALA A N 1
ATOM 854 C CA . ALA A 1 107 ? -24.960 -0.576 24.724 1.00 82.38 107 ALA A CA 1
ATOM 855 C C . ALA A 1 107 ? -25.321 -1.014 26.160 1.00 82.38 107 ALA A C 1
ATOM 857 O O . ALA A 1 107 ? -26.373 -1.605 26.369 1.00 82.38 107 ALA A O 1
ATOM 858 N N . ILE A 1 108 ? -24.456 -0.764 27.153 1.00 80.69 108 I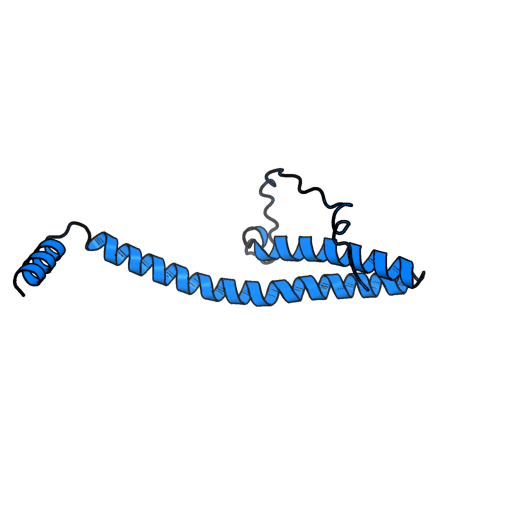LE A N 1
ATOM 859 C CA . ILE A 1 108 ? -24.753 -1.022 28.575 1.00 80.69 108 ILE A CA 1
ATOM 860 C C . ILE A 1 108 ? -25.557 0.135 29.198 1.00 80.69 108 ILE A C 1
ATOM 862 O O . ILE A 1 108 ? -26.289 -0.081 30.164 1.00 80.69 108 ILE A O 1
ATOM 866 N N . TYR A 1 109 ? -25.420 1.357 28.674 1.00 75.25 109 TYR A N 1
ATOM 867 C CA . TYR A 1 109 ? -26.147 2.528 29.169 1.00 75.25 109 TYR A CA 1
ATOM 868 C C . TYR A 1 109 ? -27.532 2.682 28.532 1.00 75.25 109 TYR A C 1
ATOM 870 O O . TYR A 1 109 ? -28.448 3.056 29.266 1.00 75.25 109 TYR A O 1
ATOM 878 N N . GLU A 1 110 ? -27.697 2.315 27.253 1.00 72.06 110 GLU A N 1
ATOM 879 C CA . GLU A 1 110 ? -29.000 2.291 26.572 1.00 72.06 110 GLU A CA 1
ATOM 880 C C . GLU A 1 110 ? -29.984 1.391 27.344 1.00 72.06 110 GLU A C 1
ATOM 882 O O . GLU A 1 110 ? -29.846 0.165 27.384 1.00 72.06 110 GLU A O 1
ATOM 887 N N . GLY A 1 111 ? -30.973 2.010 27.998 1.00 69.06 111 GLY A N 1
ATOM 888 C CA . GLY A 1 111 ? -32.037 1.318 28.741 1.00 69.06 111 GLY A CA 1
ATOM 889 C C . GLY A 1 111 ? -31.860 1.195 30.263 1.00 69.06 111 GLY A C 1
ATOM 890 O O . GLY A 1 111 ? -32.719 0.602 30.919 1.00 69.06 111 GLY A O 1
ATOM 891 N N . THR A 1 112 ? -30.804 1.761 30.856 1.00 68.62 112 THR A N 1
ATOM 892 C CA . THR A 1 112 ? -30.669 1.866 32.325 1.00 68.62 112 THR A CA 1
ATOM 893 C C . THR A 1 112 ? -31.213 3.215 32.822 1.00 68.62 112 THR A C 1
ATOM 895 O O . THR A 1 112 ? -31.036 4.232 32.158 1.00 68.62 112 THR A O 1
ATOM 898 N N . ASP A 1 113 ? -31.794 3.272 34.032 1.00 61.62 113 ASP A N 1
ATOM 899 C CA . ASP A 1 113 ? -32.355 4.491 34.669 1.00 61.62 113 ASP A CA 1
ATOM 900 C C . ASP A 1 113 ? -31.424 5.727 34.674 1.00 61.62 113 ASP A C 1
ATOM 902 O O . ASP A 1 113 ? -31.876 6.858 34.842 1.00 61.62 113 ASP A O 1
ATOM 906 N N . LYS A 1 114 ? -30.122 5.526 34.440 1.00 65.19 114 LYS A N 1
ATOM 907 C CA . LYS A 1 114 ? -29.104 6.569 34.275 1.00 65.19 114 LYS A CA 1
ATOM 908 C C . LYS A 1 114 ? -29.407 7.541 33.127 1.00 65.19 114 LYS A C 1
ATOM 910 O O . LYS A 1 114 ? -29.114 8.720 33.290 1.00 65.19 114 LYS A O 1
ATOM 915 N N . GLU A 1 115 ? -29.989 7.091 32.013 1.00 62.25 115 GLU A N 1
ATOM 916 C CA . GLU A 1 115 ? -30.364 7.978 30.894 1.00 62.25 115 GLU A CA 1
ATOM 917 C C . GLU A 1 115 ? -31.520 8.905 31.290 1.00 62.25 115 GLU A C 1
ATOM 919 O O . GLU A 1 115 ? -31.425 10.117 31.115 1.00 62.25 115 GLU A O 1
ATOM 924 N N . ARG A 1 116 ? -32.539 8.360 31.971 1.00 67.44 116 ARG A N 1
ATOM 925 C CA . ARG A 1 116 ? -33.689 9.123 32.489 1.00 67.44 116 ARG A CA 1
ATOM 926 C C . ARG A 1 116 ? -33.271 10.169 33.526 1.00 67.44 116 ARG A C 1
ATOM 928 O O . ARG A 1 116 ? -33.855 11.245 33.589 1.00 67.44 116 ARG A O 1
ATOM 935 N N . GLU A 1 117 ? -32.260 9.866 34.343 1.00 68.88 117 GLU A N 1
ATOM 936 C CA . GLU A 1 117 ? -31.718 10.791 35.350 1.00 68.88 117 GLU A CA 1
ATOM 937 C C . GLU A 1 117 ? -30.875 11.923 34.721 1.00 68.88 117 GLU A C 1
ATOM 939 O O . GLU A 1 117 ? -30.834 13.035 35.252 1.00 68.88 117 GLU A O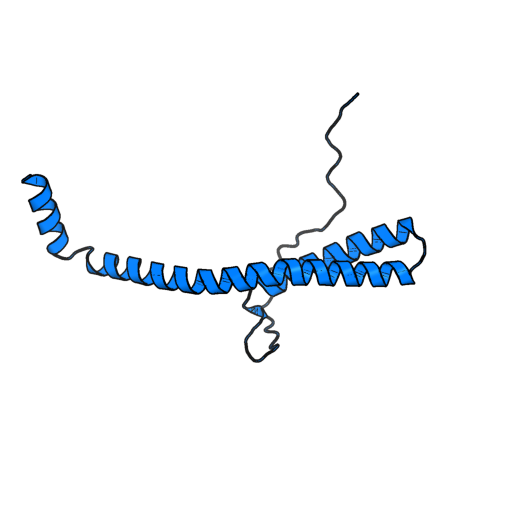 1
ATOM 944 N N . LEU A 1 118 ? -30.231 11.660 33.576 1.00 69.62 118 LEU A N 1
ATOM 945 C CA . LEU A 1 118 ? -29.500 12.654 32.781 1.00 69.62 118 LEU A CA 1
ATOM 946 C C . LEU A 1 118 ? -30.456 13.565 31.997 1.00 69.62 118 LEU A C 1
ATOM 948 O O . LEU A 1 118 ? -30.299 14.781 32.068 1.00 69.62 118 LEU A O 1
ATOM 952 N N . GLU A 1 119 ? -31.483 13.010 31.351 1.00 72.00 119 GLU A N 1
ATOM 953 C CA . GLU A 1 119 ? -32.537 13.776 30.665 1.00 72.00 119 GLU A CA 1
ATOM 954 C C . GLU A 1 119 ? -33.314 14.668 31.647 1.00 72.00 119 GLU A C 1
ATOM 956 O O . GLU A 1 119 ? -33.453 15.869 31.416 1.00 72.00 119 GLU A O 1
ATOM 961 N N . ALA A 1 120 ? -33.698 14.132 32.814 1.00 73.06 120 ALA A N 1
ATOM 962 C CA . ALA A 1 120 ? -34.382 14.903 33.853 1.00 73.06 120 ALA A CA 1
ATOM 963 C C . ALA A 1 120 ? -33.521 16.044 34.424 1.00 73.06 120 ALA A C 1
ATOM 965 O O . ALA A 1 120 ? -34.045 17.102 34.774 1.00 73.06 120 ALA A O 1
ATOM 966 N N . LYS A 1 121 ? -32.195 15.860 34.516 1.00 73.56 121 LYS A N 1
ATOM 967 C CA . LYS A 1 121 ? -31.272 16.931 34.926 1.00 73.56 121 LYS A CA 1
ATOM 968 C C . LYS A 1 121 ? -31.113 18.000 33.848 1.00 73.56 121 LYS A C 1
ATOM 970 O O . LYS A 1 121 ? -31.036 19.174 34.205 1.00 73.56 121 LYS A O 1
ATOM 975 N N . THR A 1 122 ? -31.078 17.618 32.573 1.00 76.62 122 THR A N 1
ATOM 976 C CA . THR A 1 122 ? -30.956 18.550 31.441 1.00 76.62 122 THR A CA 1
ATOM 977 C C . THR A 1 122 ? -32.236 19.352 31.195 1.00 76.62 122 THR A C 1
ATOM 979 O O . THR A 1 122 ? -32.133 20.505 30.803 1.00 76.62 122 THR A O 1
ATOM 982 N N . GLU A 1 123 ? -33.420 18.810 31.494 1.00 69.31 123 GLU A N 1
ATOM 983 C CA . GLU A 1 123 ? -34.685 19.572 31.465 1.00 69.31 123 GLU A CA 1
ATOM 984 C C . GLU A 1 123 ? -34.863 20.530 32.656 1.00 69.31 123 GLU A C 1
ATOM 986 O O . GLU A 1 123 ? -35.673 21.452 32.597 1.00 69.31 123 GLU A O 1
ATOM 991 N N . SER A 1 124 ? -34.119 20.324 33.747 1.00 59.03 124 SER A N 1
ATOM 992 C CA . SER A 1 124 ? -34.200 21.148 34.964 1.00 59.03 124 SER A CA 1
ATOM 993 C C . SER A 1 124 ? -33.170 22.287 35.048 1.00 59.03 124 SER A C 1
ATOM 995 O O . SER A 1 124 ? -33.147 23.001 36.055 1.00 59.03 124 SER A O 1
ATOM 997 N N . ALA A 1 125 ? -32.318 22.442 34.029 1.00 52.16 125 ALA A N 1
ATOM 998 C CA . ALA A 1 125 ? -31.292 23.483 33.906 1.00 52.16 125 ALA A CA 1
ATOM 999 C C . ALA A 1 125 ? -31.638 24.454 32.769 1.00 52.16 125 ALA A C 1
ATOM 1001 O O . ALA A 1 125 ? -31.396 25.668 32.955 1.00 52.16 125 ALA A O 1
#

Radius of gyration: 25.8 Å; chains: 1; bounding box: 51×46×65 Å

InterPro domains:
  IPR022533 Cox20 [PF12597] (31-106)
  IPR022533 Cox20 [PR02049] (30-45)
  IPR022533 Cox20 [PR02049] (48-62)
  IPR022533 Cox20 [PR02049] (68-87)
  IPR022533 Cox20 [PR02049] (99-115)
  IPR022533 Cox20 [PTHR31586] (21-123)

pLDDT: mean 71.41, std 18.65, range [28.3, 93.38]

Foldseek 3Di:
DDDDDDDPDDDDDDPDPDPDPPDQPDDPVDGPVVVVQQVVLQVCLQVQLVVQLVVVCVVPVDNVVSNVVSVVSSVCSSVVSVVVSVVVVVVVVVVVVVVVVVVVVVVVVVPDCVVVVVVVVVVVD

Sequence (125 aa):
MAENQSATNRQGFEVDIDPPPDRSFMLFGRDVSTIPCFRNSFLYGISFGIGVGFLAFLKTSRPQLSTHIGFGTFMATTFGYWFPCRYAWSKQKFDMALMQKALQQQAIYEGTDKERELEAKTESA